Protein AF-A0A2S9GRF0-F1 (afdb_monomer_lite)

Radius of gyration: 17.71 Å; chains: 1; bounding box: 32×41×49 Å

Sequence (68 aa):
GAPAKKGKKPTGPKPRTGSLLRTMDLETITLDDALRLLSLPRVVGVDPSNGEEITAQNGRYGPYLKRG

Structure (mmCIF, N/CA/C/O backbone):
da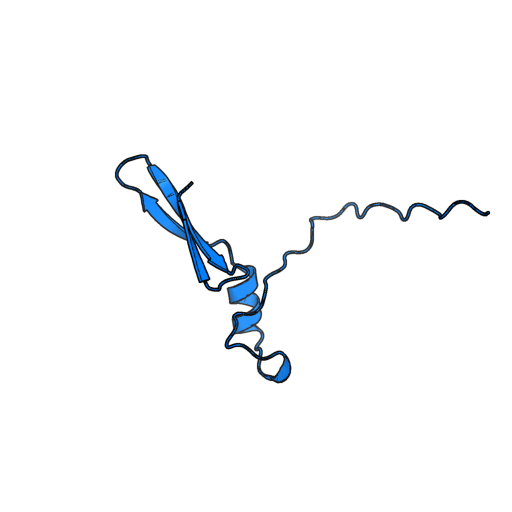ta_AF-A0A2S9GRF0-F1
#
_entry.id   AF-A0A2S9GRF0-F1
#
loop_
_atom_site.group_PDB
_atom_site.id
_atom_site.type_symbol
_atom_site.label_atom_id
_atom_site.label_alt_id
_atom_site.label_comp_id
_atom_site.label_asym_id
_atom_site.label_entity_id
_atom_site.label_seq_id
_atom_site.pdbx_PDB_ins_code
_atom_site.Cartn_x
_atom_site.Cartn_y
_atom_site.Cartn_z
_atom_site.occupancy
_atom_site.B_iso_or_equiv
_atom_site.auth_seq_id
_atom_site.auth_comp_id
_atom_site.auth_asym_id
_atom_site.auth_atom_id
_atom_site.pdbx_PDB_model_num
ATOM 1 N N . GLY A 1 1 ? 14.147 31.742 25.737 1.00 47.84 1 GLY A N 1
ATOM 2 C CA . GLY A 1 1 ? 13.379 30.529 25.394 1.00 47.84 1 GLY A CA 1
ATOM 3 C C . GLY A 1 1 ? 14.285 29.327 25.528 1.00 47.84 1 GLY A C 1
ATOM 4 O O . GLY A 1 1 ? 15.382 29.369 24.991 1.00 47.84 1 GLY A O 1
ATOM 5 N N . ALA A 1 2 ? 13.890 28.315 26.301 1.00 44.09 2 ALA A N 1
ATOM 6 C CA . ALA A 1 2 ? 14.705 27.119 26.516 1.00 44.09 2 ALA A CA 1
ATOM 7 C C . ALA A 1 2 ? 14.808 26.281 25.221 1.00 44.09 2 ALA A C 1
ATOM 9 O O . ALA A 1 2 ? 13.798 26.124 24.530 1.00 44.09 2 ALA A O 1
ATOM 10 N N . PRO A 1 3 ? 15.988 25.737 24.869 1.00 51.81 3 PRO A N 1
ATOM 11 C CA . PRO A 1 3 ? 16.144 24.924 23.669 1.00 51.81 3 PRO A CA 1
ATOM 12 C C . PRO A 1 3 ? 15.476 23.557 23.867 1.00 51.81 3 PRO A C 1
ATOM 14 O O . PRO A 1 3 ? 15.719 22.862 24.856 1.00 51.81 3 PRO A O 1
ATOM 17 N N . ALA A 1 4 ? 14.628 23.160 22.917 1.00 59.69 4 ALA A N 1
ATOM 18 C CA . ALA A 1 4 ? 14.006 21.842 22.892 1.00 59.69 4 ALA A CA 1
ATOM 19 C C . ALA A 1 4 ? 15.084 20.743 22.847 1.00 59.69 4 ALA A C 1
ATOM 21 O O . ALA A 1 4 ? 15.937 20.721 21.955 1.00 59.69 4 ALA A O 1
ATOM 22 N N . LYS A 1 5 ? 15.046 19.818 23.814 1.00 57.66 5 LYS A N 1
ATOM 23 C CA . LYS A 1 5 ? 15.917 18.637 23.846 1.00 57.66 5 LYS A CA 1
ATOM 24 C C . LYS A 1 5 ? 15.626 17.782 22.608 1.00 57.66 5 LYS A C 1
ATOM 26 O O . LYS A 1 5 ? 14.542 17.217 22.491 1.00 57.66 5 LYS A O 1
ATOM 31 N N . LYS A 1 6 ? 16.586 17.677 21.680 1.00 62.72 6 LYS A N 1
ATOM 32 C CA . LYS A 1 6 ? 16.511 16.740 20.548 1.00 62.72 6 LYS A CA 1
ATOM 33 C C . LYS A 1 6 ? 16.448 15.316 21.107 1.00 62.72 6 LYS A C 1
ATOM 35 O O . LYS A 1 6 ? 17.436 14.820 21.643 1.00 62.72 6 LYS A O 1
ATOM 40 N N . GLY A 1 7 ? 15.277 14.687 21.009 1.00 68.12 7 GLY A N 1
ATOM 41 C CA . GLY A 1 7 ? 15.082 13.283 21.364 1.00 68.12 7 GLY A CA 1
ATOM 42 C C . GLY A 1 7 ? 16.067 12.384 20.612 1.00 68.12 7 GLY A C 1
ATOM 43 O O . GLY A 1 7 ? 16.395 12.631 19.449 1.00 68.12 7 GLY A O 1
ATOM 44 N N . LYS A 1 8 ? 16.570 11.359 21.303 1.00 66.44 8 LYS A N 1
ATOM 45 C CA . LYS A 1 8 ? 17.506 10.358 20.778 1.00 66.44 8 LYS A CA 1
ATOM 46 C C . LYS A 1 8 ? 16.898 9.730 19.515 1.00 66.44 8 LYS A C 1
ATOM 48 O O . LYS A 1 8 ? 15.796 9.189 19.582 1.00 66.44 8 LYS A O 1
ATOM 53 N N . LYS A 1 9 ? 17.577 9.831 18.363 1.00 69.56 9 LYS A N 1
ATOM 54 C CA . LYS A 1 9 ? 17.114 9.178 17.126 1.00 69.56 9 LYS A CA 1
ATOM 55 C C . LYS A 1 9 ? 17.001 7.667 17.385 1.00 69.56 9 LYS A C 1
ATOM 57 O O . LYS A 1 9 ? 17.954 7.104 17.928 1.00 69.56 9 LYS A O 1
ATOM 62 N N . PRO A 1 10 ? 15.883 7.015 17.025 1.00 74.19 10 PRO A N 1
ATOM 63 C CA . PRO A 1 10 ? 15.753 5.572 17.180 1.00 74.19 10 PRO A CA 1
ATOM 64 C C . PRO A 1 10 ? 16.840 4.870 16.354 1.00 74.19 10 PRO A C 1
ATOM 66 O O . PRO A 1 10 ? 16.997 5.146 15.168 1.00 74.19 10 PRO A O 1
ATOM 69 N N . THR A 1 11 ? 17.608 3.988 16.996 1.00 77.06 11 THR A N 1
ATOM 70 C CA . THR A 1 11 ? 18.723 3.223 16.402 1.00 77.06 11 THR A CA 1
ATOM 71 C C . THR A 1 11 ? 18.284 1.857 15.857 1.00 77.06 11 THR A C 1
ATOM 73 O O . THR A 1 11 ? 19.116 0.981 15.655 1.00 77.06 11 THR A O 1
ATOM 76 N N . GLY A 1 12 ? 16.979 1.654 15.655 1.00 81.25 12 GLY A N 1
ATOM 77 C CA . GLY A 1 12 ? 16.395 0.405 15.161 1.00 81.25 12 GLY A CA 1
ATOM 78 C C . GLY A 1 12 ? 15.868 0.513 13.726 1.00 81.25 12 GLY A C 1
ATOM 79 O O . GLY A 1 12 ? 15.735 1.626 13.204 1.00 81.25 12 GLY A O 1
ATOM 80 N N . PRO A 1 13 ? 15.545 -0.627 13.084 1.00 86.69 13 PRO A N 1
ATOM 81 C CA . PRO A 1 13 ? 14.895 -0.635 11.780 1.00 86.69 13 PRO A CA 1
ATOM 82 C C . PRO A 1 13 ? 13.615 0.201 11.826 1.00 86.69 13 PRO A C 1
ATOM 84 O O . PRO A 1 13 ? 12.858 0.164 12.799 1.00 86.69 13 PRO A O 1
ATOM 87 N N . LYS A 1 14 ? 13.388 0.989 10.772 1.00 88.94 14 LYS A N 1
ATOM 88 C CA . LYS A 1 14 ? 12.212 1.855 10.691 1.00 88.94 14 LYS A CA 1
ATOM 89 C C . LYS A 1 14 ? 10.953 0.978 10.721 1.00 88.94 14 LYS A C 1
ATOM 91 O O . LYS A 1 14 ? 10.901 0.004 9.965 1.00 88.94 14 LYS A O 1
ATOM 96 N N . PRO A 1 15 ? 9.954 1.292 11.564 1.00 90.50 15 PRO A N 1
ATOM 97 C CA . PRO A 1 15 ? 8.727 0.512 11.607 1.00 90.50 15 PRO A CA 1
ATOM 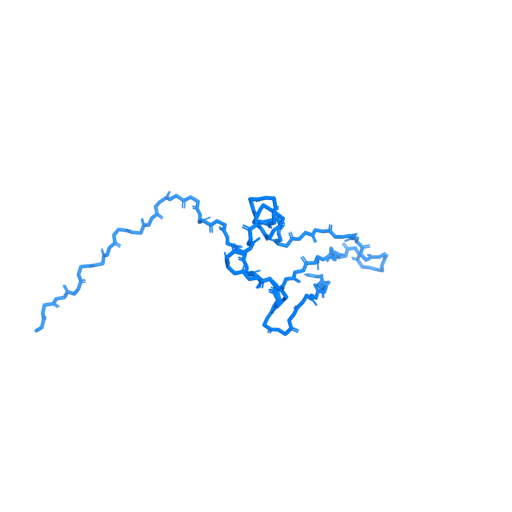98 C C . PRO A 1 15 ? 8.081 0.494 10.221 1.00 90.50 15 PRO A C 1
ATOM 100 O O . PRO A 1 15 ? 7.991 1.529 9.555 1.00 90.50 15 PRO A O 1
ATOM 103 N N . ARG A 1 16 ? 7.659 -0.696 9.788 1.00 91.56 16 ARG A N 1
ATOM 104 C CA . ARG A 1 16 ? 6.895 -0.862 8.550 1.00 91.56 16 ARG A CA 1
ATOM 105 C C . ARG A 1 16 ? 5.504 -0.278 8.757 1.00 91.56 16 ARG A C 1
ATOM 107 O O . ARG A 1 16 ? 4.902 -0.471 9.810 1.00 91.56 16 ARG A O 1
ATOM 114 N N . THR A 1 17 ? 5.002 0.421 7.751 1.00 93.75 17 THR A N 1
ATOM 115 C CA . THR A 1 17 ? 3.672 1.030 7.770 1.00 93.75 17 THR A CA 1
ATOM 116 C C . THR A 1 17 ? 2.938 0.702 6.476 1.00 93.75 17 THR A C 1
ATOM 118 O O . THR A 1 17 ? 3.564 0.458 5.447 1.00 93.75 17 THR A O 1
ATOM 121 N N . GLY A 1 18 ? 1.608 0.698 6.528 1.00 92.50 18 GLY A N 1
ATOM 122 C CA . GLY A 1 18 ? 0.741 0.523 5.368 1.00 92.50 18 GLY A CA 1
ATOM 123 C C . GLY A 1 18 ? -0.544 1.313 5.576 1.00 92.50 18 GLY A C 1
ATOM 124 O O . GLY A 1 18 ? -1.134 1.260 6.653 1.00 92.50 18 GLY A O 1
ATOM 125 N N . SER A 1 19 ? -0.952 2.091 4.576 1.00 93.88 19 SER A N 1
ATOM 126 C CA . SER A 1 19 ? -2.220 2.822 4.620 1.00 93.88 19 SER A CA 1
ATOM 127 C C . SER A 1 19 ? -3.378 1.885 4.302 1.00 93.88 19 SER A C 1
ATOM 129 O O . SER A 1 19 ? -3.282 1.095 3.360 1.00 93.88 19 SER A O 1
ATOM 131 N N . LEU A 1 20 ? -4.484 2.029 5.036 1.00 94.06 20 LEU A N 1
ATOM 132 C CA . LEU A 1 20 ? -5.742 1.362 4.713 1.00 94.06 20 LEU A CA 1
ATOM 133 C C . LEU A 1 20 ? -6.185 1.691 3.280 1.00 94.06 20 LEU A C 1
ATOM 135 O O . LEU A 1 20 ? -5.928 2.782 2.758 1.00 94.06 20 LEU A O 1
ATOM 139 N N . LEU A 1 21 ? -6.861 0.738 2.640 1.00 93.00 21 LEU A N 1
ATOM 140 C CA . LEU A 1 21 ? -7.569 1.006 1.391 1.00 93.00 21 LEU A CA 1
ATOM 141 C C . LEU A 1 21 ? -8.793 1.881 1.677 1.00 93.00 21 LEU A C 1
ATOM 143 O O . LEU A 1 21 ? -9.344 1.855 2.773 1.00 93.00 21 LEU A O 1
ATOM 147 N N . ARG A 1 22 ? -9.274 2.612 0.668 1.00 91.38 22 ARG A N 1
ATOM 148 C CA . ARG A 1 22 ? -10.433 3.511 0.815 1.00 91.38 22 ARG A CA 1
ATOM 149 C C . ARG A 1 22 ? -11.720 2.800 1.260 1.00 91.38 22 ARG A C 1
ATOM 151 O O . ARG A 1 22 ? -12.615 3.445 1.786 1.00 91.38 22 ARG A O 1
ATOM 158 N N . THR A 1 23 ? -11.819 1.500 1.007 1.00 91.06 23 THR A N 1
ATOM 159 C CA . THR A 1 23 ? -12.974 0.661 1.348 1.00 91.06 23 THR A CA 1
ATOM 160 C C . THR A 1 23 ? -12.827 -0.056 2.691 1.00 91.06 23 THR A C 1
ATOM 162 O O . THR A 1 23 ? -13.718 -0.814 3.053 1.00 91.06 23 THR A O 1
ATOM 165 N N . MET A 1 24 ? -11.700 0.108 3.391 1.00 94.25 24 MET A N 1
ATOM 166 C CA . MET A 1 24 ? -11.448 -0.520 4.690 1.00 94.25 24 MET A CA 1
ATOM 167 C C . MET A 1 24 ? -11.801 0.440 5.824 1.00 94.25 24 MET A C 1
ATOM 169 O O . MET A 1 24 ? -11.528 1.636 5.731 1.00 94.25 24 MET A O 1
ATOM 173 N N . ASP A 1 25 ? -12.350 -0.112 6.902 1.00 95.31 25 ASP A N 1
ATOM 174 C CA . ASP A 1 25 ? -12.665 0.606 8.134 1.00 95.31 25 ASP A CA 1
ATOM 175 C C . ASP A 1 25 ? -11.708 0.182 9.263 1.00 95.31 25 ASP A C 1
ATOM 177 O O . ASP A 1 25 ? -11.215 -0.950 9.279 1.00 95.31 25 ASP A O 1
ATOM 181 N N . LEU A 1 26 ? -11.422 1.099 10.190 1.00 93.25 26 LEU A N 1
ATOM 182 C CA . LEU A 1 26 ? -10.548 0.852 11.339 1.00 93.25 26 LEU A CA 1
ATOM 183 C C . LEU A 1 26 ? -11.149 -0.160 12.318 1.00 93.25 26 LEU A C 1
ATOM 185 O O . LEU A 1 26 ? -10.401 -0.922 12.921 1.00 93.25 26 LEU A O 1
ATOM 189 N N . GLU A 1 27 ? -12.473 -0.188 12.450 1.00 95.88 27 GLU A N 1
ATOM 190 C CA . GLU A 1 27 ? -13.171 -1.072 13.386 1.00 95.88 27 GLU A CA 1
ATOM 191 C C . GLU A 1 27 ? -13.258 -2.512 12.862 1.00 95.88 27 GLU A C 1
ATOM 193 O O . GLU A 1 27 ? -13.377 -3.461 13.635 1.00 95.88 27 GLU A O 1
ATOM 198 N N . THR A 1 28 ? -13.192 -2.697 11.539 1.00 96.06 28 THR A N 1
ATOM 199 C CA . THR A 1 28 ? -13.371 -4.009 10.894 1.00 96.06 28 THR A CA 1
ATOM 200 C C . THR A 1 28 ? -12.065 -4.647 10.428 1.00 96.06 28 THR A C 1
ATOM 202 O O . THR A 1 28 ? -12.089 -5.758 9.902 1.00 96.06 28 THR A O 1
ATOM 205 N N . ILE A 1 29 ? -10.936 -3.941 10.537 1.00 95.69 29 ILE A N 1
ATOM 206 C CA . ILE A 1 29 ? -9.645 -4.425 10.042 1.00 95.69 29 ILE A CA 1
ATOM 207 C C . ILE A 1 29 ? -9.199 -5.659 10.835 1.00 95.69 29 ILE A C 1
ATOM 209 O O . ILE A 1 29 ? -9.190 -5.667 12.066 1.00 95.69 29 ILE A O 1
ATOM 213 N N . THR A 1 30 ? -8.794 -6.710 10.127 1.00 97.00 30 THR A N 1
ATOM 214 C CA . THR A 1 30 ? -8.267 -7.924 10.758 1.00 97.00 30 THR A CA 1
ATOM 215 C C . THR A 1 30 ? -6.738 -7.940 10.760 1.00 97.00 30 THR A C 1
ATOM 217 O O . THR A 1 30 ? -6.082 -7.185 10.035 1.00 97.00 30 THR A O 1
ATOM 220 N N . LEU A 1 31 ? -6.144 -8.833 11.558 1.00 96.19 31 LEU A N 1
ATOM 221 C CA . LEU A 1 31 ? -4.695 -9.052 11.545 1.00 96.19 31 LEU A CA 1
ATOM 222 C C . LEU A 1 31 ? -4.203 -9.474 10.151 1.00 96.19 31 LEU A C 1
ATOM 224 O O . LEU A 1 31 ? -3.197 -8.950 9.677 1.00 96.19 31 LEU A O 1
ATOM 228 N N . ASP A 1 32 ? -4.920 -10.374 9.480 1.00 96.62 32 ASP A N 1
ATOM 229 C CA . ASP A 1 32 ? -4.601 -10.810 8.119 1.00 96.62 32 ASP A CA 1
ATOM 230 C C . ASP A 1 32 ? -4.607 -9.647 7.123 1.00 96.62 32 ASP A C 1
ATOM 232 O O . ASP A 1 32 ? -3.700 -9.526 6.294 1.00 96.62 32 ASP A O 1
ATOM 236 N N . ASP A 1 33 ? -5.584 -8.745 7.229 1.00 95.00 33 ASP A N 1
ATOM 237 C CA . ASP A 1 33 ? -5.635 -7.553 6.384 1.00 95.00 33 ASP A CA 1
ATOM 238 C C . ASP A 1 33 ? -4.458 -6.619 6.669 1.00 95.00 33 ASP A C 1
ATOM 240 O O . ASP A 1 33 ? -3.798 -6.154 5.737 1.00 95.00 33 ASP A O 1
ATOM 244 N N . ALA A 1 34 ? -4.122 -6.400 7.943 1.00 94.62 34 ALA A N 1
ATOM 245 C CA . ALA A 1 34 ? -2.969 -5.593 8.328 1.00 94.62 34 ALA A CA 1
ATOM 246 C C . ALA A 1 34 ? -1.650 -6.179 7.793 1.00 94.62 34 ALA A C 1
ATOM 248 O O . ALA A 1 34 ? -0.821 -5.445 7.249 1.00 94.62 34 ALA A O 1
ATOM 249 N N . LEU A 1 35 ? -1.462 -7.499 7.877 1.00 95.50 35 LEU A N 1
ATOM 250 C CA . LEU A 1 35 ? -0.283 -8.178 7.333 1.00 95.50 35 LEU A CA 1
ATOM 251 C C . LEU A 1 35 ? -0.193 -8.027 5.809 1.00 95.50 35 LEU A C 1
ATOM 253 O O . LEU A 1 35 ? 0.888 -7.755 5.278 1.00 95.50 35 LEU A O 1
ATOM 257 N N . ARG A 1 36 ? -1.325 -8.122 5.099 1.00 93.50 36 ARG A N 1
ATOM 258 C CA . ARG A 1 36 ? -1.386 -7.860 3.653 1.00 93.50 36 ARG A CA 1
ATOM 259 C C . ARG A 1 36 ? -1.016 -6.420 3.321 1.00 93.50 36 ARG A C 1
ATOM 261 O O . ARG A 1 36 ? -0.222 -6.205 2.407 1.00 93.50 36 ARG A O 1
ATOM 268 N N . LEU A 1 37 ? -1.526 -5.438 4.062 1.00 94.94 37 LEU A N 1
ATOM 269 C CA . LEU A 1 37 ? -1.187 -4.027 3.851 1.00 94.94 37 LEU A CA 1
ATOM 270 C C . LEU A 1 37 ? 0.300 -3.752 4.102 1.00 94.94 37 LEU A C 1
ATOM 272 O O . LEU A 1 37 ? 0.934 -3.046 3.321 1.00 94.94 37 LEU A O 1
ATOM 276 N N . LEU A 1 38 ? 0.877 -4.355 5.145 1.00 94.94 38 LEU A N 1
ATOM 277 C CA . LEU A 1 38 ? 2.301 -4.232 5.465 1.00 94.94 38 LEU A CA 1
ATOM 278 C C . LEU A 1 38 ? 3.215 -4.913 4.439 1.00 94.94 38 LEU A C 1
ATOM 280 O O . LEU A 1 38 ? 4.403 -4.591 4.389 1.00 94.94 38 LEU A O 1
ATOM 284 N N . SER A 1 39 ? 2.689 -5.832 3.621 1.00 93.75 39 SER A N 1
ATOM 285 C CA . SER A 1 39 ? 3.428 -6.483 2.532 1.00 93.75 39 SER A CA 1
ATOM 286 C C . SER A 1 39 ? 3.637 -5.590 1.301 1.00 93.75 39 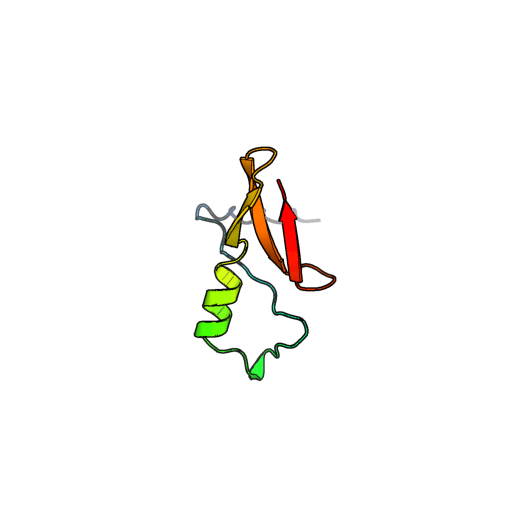SER A C 1
ATOM 288 O O . SER A 1 39 ? 4.453 -5.927 0.448 1.00 93.75 39 SER A O 1
ATOM 290 N N . LEU A 1 40 ? 2.939 -4.452 1.209 1.00 94.12 40 LEU A N 1
ATOM 291 C CA . LEU A 1 40 ? 3.135 -3.479 0.134 1.00 94.12 40 LEU A CA 1
ATOM 292 C C . LEU A 1 40 ? 4.438 -2.680 0.357 1.00 94.12 40 LEU A C 1
ATOM 294 O O . LEU A 1 40 ? 4.769 -2.376 1.506 1.00 94.12 40 LEU A O 1
ATOM 298 N N . PRO A 1 41 ? 5.164 -2.279 -0.705 1.00 94.19 41 PRO A N 1
ATOM 299 C CA . PRO A 1 41 ? 4.950 -2.601 -2.120 1.00 94.19 41 PRO A CA 1
ATOM 300 C C . PRO A 1 41 ? 5.264 -4.072 -2.439 1.00 94.19 41 PRO A C 1
ATOM 302 O O . PRO A 1 41 ? 6.293 -4.590 -2.013 1.00 94.19 41 PRO A O 1
ATOM 305 N N . ARG A 1 42 ? 4.401 -4.731 -3.226 1.00 94.44 42 ARG A N 1
ATOM 306 C CA . ARG A 1 42 ? 4.621 -6.124 -3.666 1.00 94.44 42 ARG A CA 1
ATOM 307 C C . ARG A 1 42 ? 4.932 -6.192 -5.157 1.00 94.44 42 ARG A C 1
ATOM 309 O O . ARG A 1 42 ? 4.241 -5.545 -5.941 1.00 94.44 42 ARG A O 1
ATOM 316 N N . VAL A 1 43 ? 5.916 -6.996 -5.550 1.00 95.62 43 VAL A N 1
ATOM 317 C CA . VAL A 1 43 ? 6.236 -7.249 -6.965 1.00 95.62 43 VAL A CA 1
ATOM 318 C C . VAL A 1 43 ? 5.143 -8.128 -7.576 1.00 95.62 43 VAL A C 1
ATOM 320 O O . VAL A 1 43 ? 4.760 -9.144 -6.997 1.00 95.62 43 VAL A O 1
ATOM 323 N N . VAL A 1 44 ? 4.604 -7.716 -8.724 1.00 94.81 44 VAL A N 1
ATOM 324 C CA . VAL A 1 44 ? 3.605 -8.484 -9.490 1.00 94.81 44 VAL A CA 1
ATOM 325 C C . VAL A 1 44 ? 4.182 -9.093 -10.764 1.00 94.81 44 VAL A C 1
ATOM 327 O O . VAL A 1 44 ? 3.573 -9.991 -11.336 1.00 94.81 44 VAL A O 1
ATOM 330 N N . GLY A 1 45 ? 5.351 -8.628 -11.196 1.00 94.81 45 GLY A N 1
ATOM 331 C CA . GLY A 1 45 ? 6.047 -9.137 -12.365 1.00 94.81 45 GLY A CA 1
ATOM 332 C C . GLY A 1 45 ? 7.184 -8.217 -12.781 1.00 94.81 45 GLY A C 1
ATOM 333 O O . GLY A 1 45 ? 7.495 -7.241 -12.097 1.00 94.81 45 GLY A O 1
ATOM 334 N N . VAL A 1 46 ? 7.771 -8.541 -13.924 1.00 96.12 46 VAL A N 1
ATOM 335 C CA . VAL A 1 46 ? 8.837 -7.778 -14.570 1.00 96.12 46 VAL A CA 1
ATOM 336 C C . VAL A 1 46 ? 8.353 -7.411 -15.971 1.00 96.12 46 VAL A C 1
ATOM 338 O O . VAL A 1 46 ? 7.768 -8.255 -16.653 1.00 96.12 46 VAL A O 1
ATOM 341 N N . ASP A 1 47 ? 8.541 -6.161 -16.388 1.00 93.94 47 ASP A N 1
ATOM 342 C CA . ASP A 1 47 ? 8.180 -5.721 -17.737 1.00 93.94 47 ASP A CA 1
ATOM 343 C C . ASP A 1 47 ? 9.091 -6.420 -18.769 1.00 93.94 47 ASP A C 1
ATOM 345 O O . ASP A 1 47 ? 10.319 -6.342 -18.659 1.00 93.94 47 ASP A O 1
ATOM 349 N N . PRO A 1 48 ? 8.526 -7.107 -19.780 1.00 93.12 48 PRO A N 1
ATOM 350 C CA . PRO A 1 48 ? 9.308 -7.869 -20.754 1.00 93.12 48 PRO A CA 1
ATOM 351 C C . PRO A 1 48 ? 10.164 -6.993 -21.681 1.00 93.12 48 PRO A C 1
ATOM 353 O O . PRO A 1 48 ? 11.069 -7.508 -22.332 1.00 93.12 48 PRO A O 1
ATOM 356 N N . SER A 1 49 ? 9.882 -5.691 -21.772 1.00 93.44 49 SER A N 1
ATOM 357 C CA . SER A 1 49 ? 10.532 -4.781 -22.722 1.00 93.44 49 SER A CA 1
ATOM 358 C C . SER A 1 49 ? 11.847 -4.218 -22.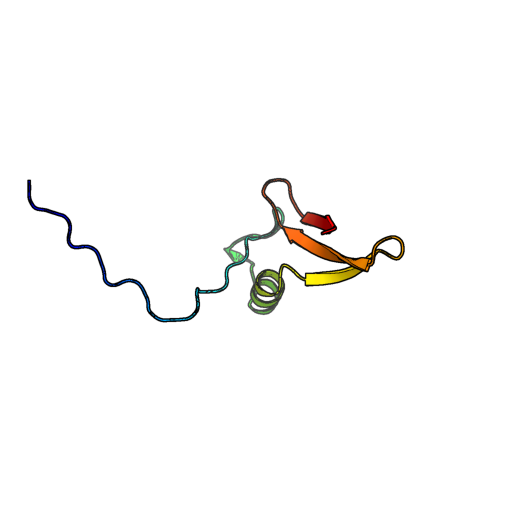187 1.00 93.44 49 SER A C 1
ATOM 360 O O . SER A 1 49 ? 12.776 -3.990 -22.958 1.00 93.44 49 SER A O 1
ATOM 362 N N . ASN A 1 50 ? 11.920 -3.953 -20.880 1.00 92.50 50 ASN A N 1
ATOM 363 C CA . ASN A 1 50 ? 13.058 -3.278 -20.248 1.00 92.50 50 ASN A CA 1
ATOM 364 C C . ASN A 1 50 ? 13.574 -3.970 -18.972 1.00 92.50 50 ASN A C 1
ATOM 366 O O . ASN A 1 50 ? 14.614 -3.568 -18.457 1.00 92.50 50 ASN A O 1
ATOM 370 N N . GLY A 1 51 ? 12.894 -5.007 -18.472 1.00 93.06 51 GLY A N 1
ATOM 371 C CA . GLY A 1 51 ? 13.307 -5.730 -17.270 1.00 93.06 51 GLY A CA 1
ATOM 372 C C . GLY A 1 51 ? 13.000 -5.011 -15.952 1.00 93.06 51 GLY A C 1
ATOM 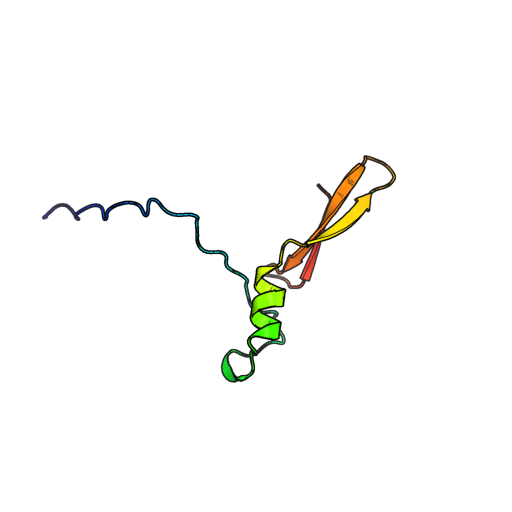373 O O . GLY A 1 51 ? 13.483 -5.448 -14.909 1.00 93.06 51 GLY A O 1
ATOM 374 N N . GLU A 1 52 ? 12.223 -3.923 -15.961 1.00 95.62 52 GLU A N 1
ATOM 375 C CA . GLU A 1 52 ? 11.860 -3.200 -14.737 1.00 95.62 52 GLU A CA 1
ATOM 376 C C . GLU A 1 52 ? 10.803 -3.954 -13.923 1.00 95.62 52 GLU A C 1
ATOM 378 O O . GLU A 1 52 ? 9.839 -4.501 -14.466 1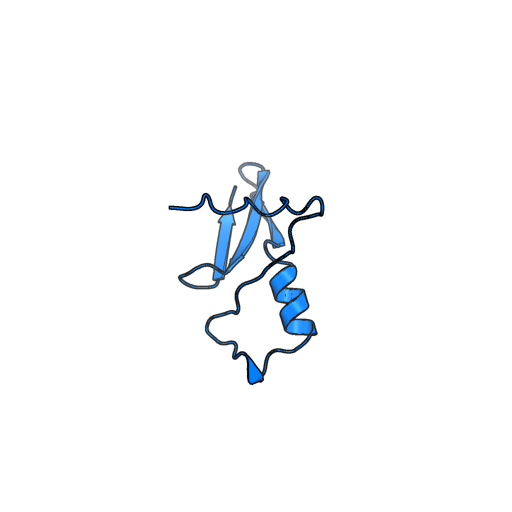.00 95.62 52 GLU A O 1
ATOM 383 N N . GLU A 1 53 ? 10.946 -3.943 -12.596 1.00 96.50 53 GLU A N 1
ATOM 384 C CA . GLU A 1 53 ? 9.933 -4.505 -11.708 1.00 96.50 53 GLU A CA 1
ATOM 385 C C . GLU A 1 53 ? 8.641 -3.683 -11.761 1.00 96.50 53 GLU A C 1
ATOM 387 O O . GLU A 1 53 ? 8.632 -2.449 -11.710 1.00 96.50 53 GLU A O 1
ATOM 392 N N . ILE A 1 54 ? 7.522 -4.399 -11.807 1.00 96.06 54 ILE A N 1
ATOM 393 C CA . ILE A 1 54 ? 6.191 -3.832 -11.650 1.00 96.06 54 ILE A CA 1
ATOM 394 C C . ILE A 1 54 ? 5.744 -4.142 -10.225 1.00 96.06 54 ILE A C 1
ATOM 396 O O . ILE A 1 54 ? 5.617 -5.305 -9.835 1.00 96.06 54 ILE A O 1
ATOM 400 N N . THR A 1 55 ? 5.483 -3.100 -9.440 1.00 96.50 55 THR A N 1
ATOM 401 C CA . THR A 1 55 ? 5.024 -3.218 -8.052 1.00 96.50 55 THR A CA 1
ATOM 402 C C . THR A 1 55 ? 3.594 -2.722 -7.891 1.00 96.50 55 THR A C 1
ATOM 404 O O . THR A 1 55 ? 3.196 -1.728 -8.493 1.00 96.50 55 THR A O 1
ATOM 407 N N . ALA A 1 56 ? 2.807 -3.396 -7.054 1.00 95.44 56 ALA A N 1
ATOM 408 C CA . ALA A 1 56 ? 1.486 -2.942 -6.634 1.00 95.44 56 ALA A CA 1
ATOM 409 C C . ALA A 1 56 ? 1.575 -2.194 -5.299 1.00 95.44 56 ALA A C 1
ATOM 411 O O . ALA A 1 56 ? 2.216 -2.668 -4.354 1.00 95.44 56 ALA A O 1
ATOM 412 N N . GLN A 1 57 ? 0.921 -1.033 -5.228 1.00 95.00 57 GLN A N 1
ATOM 413 C CA . GLN A 1 57 ? 0.976 -0.105 -4.097 1.00 95.00 57 GLN A CA 1
ATOM 414 C C . GLN A 1 57 ? -0.390 0.541 -3.825 1.00 95.00 57 GLN A C 1
ATOM 416 O O . GLN A 1 57 ? -1.294 0.490 -4.657 1.00 95.00 57 GLN A O 1
ATOM 421 N N . ASN A 1 58 ? -0.532 1.178 -2.659 1.00 94.81 58 ASN A N 1
ATOM 422 C CA . ASN A 1 58 ? -1.699 1.984 -2.297 1.00 94.81 58 ASN A CA 1
ATOM 423 C C . ASN A 1 58 ? -1.276 3.446 -2.103 1.00 94.81 58 ASN A C 1
ATOM 425 O O . ASN A 1 58 ? -0.385 3.727 -1.301 1.00 94.81 58 ASN A O 1
ATOM 429 N N . GLY A 1 59 ? -1.890 4.365 -2.850 1.00 92.50 59 GLY A N 1
ATOM 430 C CA . GLY A 1 59 ? -1.592 5.796 -2.809 1.00 92.50 59 GLY A CA 1
ATOM 431 C C . GLY A 1 59 ? -2.811 6.643 -2.450 1.00 92.50 59 GLY A C 1
ATOM 432 O O . GLY A 1 59 ? -3.912 6.141 -2.239 1.00 92.50 59 GLY A O 1
ATOM 433 N N . ARG A 1 60 ? -2.633 7.970 -2.436 1.00 92.56 60 ARG A N 1
ATOM 434 C CA . ARG A 1 60 ? -3.693 8.941 -2.095 1.00 92.56 60 ARG A CA 1
ATOM 435 C C . ARG A 1 60 ? -4.971 8.779 -2.932 1.00 92.56 60 ARG A C 1
ATOM 437 O O . ARG A 1 60 ? -6.058 9.059 -2.439 1.00 92.56 60 ARG A O 1
ATOM 444 N N . TYR A 1 61 ? -4.832 8.356 -4.186 1.00 93.44 61 TYR A N 1
ATOM 445 C CA . TYR A 1 61 ? -5.938 8.210 -5.137 1.00 93.44 61 TYR A CA 1
ATOM 446 C C . TYR A 1 61 ? -6.432 6.762 -5.282 1.00 93.44 61 TYR A C 1
ATOM 448 O O . TYR A 1 61 ? -7.286 6.495 -6.120 1.00 93.44 61 TYR A O 1
ATOM 456 N N . GLY A 1 62 ? -5.934 5.846 -4.446 1.00 91.50 62 GLY A N 1
ATOM 457 C CA . GLY A 1 62 ? -6.278 4.427 -4.464 1.00 91.50 62 GLY A CA 1
ATOM 458 C C . GLY A 1 62 ? -5.124 3.516 -4.903 1.00 91.50 62 GLY A C 1
ATOM 459 O O . GLY A 1 62 ? -3.978 3.970 -5.024 1.00 91.50 62 GLY A O 1
ATOM 460 N N . PRO A 1 63 ? -5.415 2.217 -5.104 1.00 94.81 63 PRO A N 1
ATOM 461 C CA . PRO A 1 63 ? -4.437 1.230 -5.545 1.00 94.81 63 PRO A CA 1
ATOM 462 C C . PRO A 1 63 ? -3.891 1.544 -6.938 1.00 94.81 63 PRO A C 1
ATOM 464 O O . PRO A 1 63 ? -4.643 1.931 -7.830 1.00 94.81 63 PRO A O 1
ATOM 467 N N . TYR A 1 64 ? -2.592 1.340 -7.135 1.00 95.25 64 TYR A N 1
ATOM 468 C CA . TYR A 1 64 ? -1.934 1.578 -8.417 1.00 95.25 64 TYR A CA 1
ATOM 469 C C . TYR A 1 64 ? -0.757 0.622 -8.640 1.00 95.25 64 TYR A C 1
ATOM 471 O O . TYR A 1 64 ? -0.230 0.022 -7.698 1.00 95.25 64 TYR A O 1
ATOM 479 N N . LEU A 1 65 ? -0.353 0.490 -9.905 1.00 95.81 65 LEU A N 1
ATOM 480 C CA . LEU A 1 65 ? 0.882 -0.183 -10.299 1.00 95.81 65 LEU A CA 1
ATOM 481 C C . LEU A 1 65 ? 1.964 0.861 -10.573 1.00 95.81 65 LEU A C 1
ATOM 483 O O . LEU A 1 65 ? 1.709 1.864 -11.240 1.00 95.81 65 LEU A O 1
ATOM 487 N N . LYS A 1 66 ? 3.173 0.608 -10.081 1.00 95.06 66 LYS A N 1
ATOM 488 C CA . LYS A 1 66 ? 4.376 1.369 -10.409 1.00 95.06 66 LYS A CA 1
ATOM 489 C C . LYS A 1 66 ? 5.307 0.472 -11.214 1.00 95.06 66 LYS A C 1
ATOM 491 O O . LYS A 1 66 ? 5.652 -0.608 -10.743 1.00 95.06 66 LYS A O 1
ATOM 496 N N . ARG A 1 67 ? 5.699 0.932 -12.399 1.00 93.19 67 ARG A N 1
ATOM 497 C CA . ARG A 1 67 ? 6.803 0.370 -13.183 1.00 93.19 67 ARG A CA 1
ATOM 498 C C . ARG A 1 67 ? 8.044 1.234 -12.942 1.00 93.19 67 ARG A C 1
ATOM 500 O O . ARG A 1 67 ? 7.935 2.456 -13.076 1.00 93.19 67 ARG A O 1
ATOM 507 N N . GLY A 1 68 ? 9.152 0.598 -12.563 1.00 78.62 68 GLY A N 1
ATOM 508 C CA . GLY A 1 68 ? 10.425 1.251 -12.221 1.00 78.62 68 GLY A CA 1
ATOM 509 C C . GLY A 1 68 ? 10.562 1.677 -10.764 1.00 78.62 68 GLY A C 1
ATOM 510 O O . GLY A 1 68 ? 9.594 1.570 -9.973 1.00 78.62 68 GLY A O 1
#

pLDDT: mean 88.43, std 12.77, range [44.09, 97.0]

Foldseek 3Di:
DDDDDDPDDDPDDDDQDFDDFPPDDPVPDDPVNRVVRSCPQDFPDADPPPRWTWTWGADPVGIDIDTD

Secondary structure (DSSP, 8-state):
-PPP--PPPP-SPPPP--PPPTT--TTT--HHHHHHHHT-SEEEEE-TTT-PEEEEEEETTEEEEEE-